Protein AF-A0A7W7T9L6-F1 (afdb_monomer_lite)

pLDDT: mean 84.45, std 19.27, range [38.84, 98.31]

Structure (mmCIF, N/CA/C/O backbone):
data_AF-A0A7W7T9L6-F1
#
_entry.id   AF-A0A7W7T9L6-F1
#
loop_
_atom_site.group_PDB
_atom_site.id
_atom_site.type_symbol
_atom_site.label_atom_id
_atom_site.label_alt_id
_atom_site.label_comp_id
_atom_site.label_asym_id
_atom_site.label_entity_id
_atom_site.label_seq_id
_atom_site.pdbx_PDB_ins_code
_atom_site.Cartn_x
_atom_site.Cartn_y
_atom_site.Cartn_z
_atom_site.occupancy
_atom_site.B_iso_or_equiv
_atom_site.auth_seq_id
_atom_site.auth_comp_id
_atom_site.auth_asym_id
_atom_site.auth_atom_id
_atom_site.pdbx_PDB_model_num
ATOM 1 N N . MET A 1 1 ? 6.408 -16.561 -0.754 1.00 90.56 1 MET A N 1
ATOM 2 C CA . MET A 1 1 ? 6.201 -15.962 -2.087 1.00 90.56 1 MET A CA 1
ATOM 3 C C . MET A 1 1 ? 7.524 -16.028 -2.829 1.00 90.56 1 MET A C 1
ATOM 5 O O . MET A 1 1 ? 8.529 -15.799 -2.170 1.00 90.56 1 MET A O 1
ATOM 9 N N . SER A 1 2 ? 7.561 -16.431 -4.105 1.00 91.00 2 SER A N 1
ATOM 10 C CA . SER A 1 2 ? 8.822 -16.786 -4.795 1.00 91.00 2 SER A CA 1
ATOM 11 C C . SER A 1 2 ? 9.144 -15.962 -6.043 1.00 91.00 2 SER A C 1
ATOM 13 O O . SER A 1 2 ? 10.239 -16.097 -6.579 1.00 91.00 2 SER A O 1
ATOM 15 N N . SER A 1 3 ? 8.218 -15.132 -6.524 1.00 96.38 3 SER A N 1
ATOM 16 C CA . SER A 1 3 ? 8.411 -14.318 -7.726 1.00 96.38 3 SER A CA 1
ATOM 17 C C . SER A 1 3 ? 7.558 -13.051 -7.708 1.00 96.38 3 SER A C 1
ATOM 19 O O . SER A 1 3 ? 6.558 -12.977 -6.989 1.00 96.38 3 SER A O 1
ATOM 21 N N . SER A 1 4 ? 7.904 -12.092 -8.569 1.00 96.25 4 SER A N 1
ATOM 22 C CA . SER A 1 4 ? 7.122 -10.876 -8.823 1.00 96.25 4 SER A CA 1
ATOM 23 C C . SER A 1 4 ? 5.676 -11.200 -9.215 1.00 96.25 4 SER A C 1
ATOM 25 O O . SER A 1 4 ? 4.739 -10.612 -8.683 1.00 96.25 4 SER A O 1
ATOM 27 N N . ASN A 1 5 ? 5.460 -12.215 -10.059 1.00 96.88 5 ASN A N 1
ATOM 28 C CA . ASN A 1 5 ? 4.113 -12.652 -10.441 1.00 96.88 5 ASN A CA 1
ATOM 29 C C . ASN A 1 5 ? 3.312 -13.221 -9.262 1.00 96.88 5 ASN A C 1
ATOM 31 O O . ASN A 1 5 ? 2.106 -12.978 -9.177 1.00 96.88 5 ASN A O 1
ATOM 35 N N . ASP A 1 6 ? 3.963 -13.947 -8.348 1.00 97.69 6 ASP A N 1
ATOM 36 C CA . ASP A 1 6 ? 3.308 -14.428 -7.127 1.00 97.69 6 ASP A CA 1
ATOM 37 C C . ASP A 1 6 ? 2.903 -13.252 -6.232 1.00 97.69 6 ASP A C 1
ATOM 39 O O . ASP A 1 6 ? 1.817 -13.273 -5.663 1.00 97.69 6 ASP A O 1
ATOM 43 N N . ALA A 1 7 ? 3.739 -12.210 -6.153 1.00 98.00 7 ALA A N 1
ATOM 44 C CA . ALA A 1 7 ? 3.453 -10.992 -5.395 1.00 98.00 7 ALA A CA 1
ATOM 45 C C . ALA A 1 7 ? 2.267 -10.210 -5.952 1.00 98.00 7 ALA A C 1
ATOM 47 O O . ALA A 1 7 ? 1.344 -9.876 -5.208 1.00 98.00 7 ALA A O 1
ATOM 48 N N . LEU A 1 8 ? 2.224 -10.000 -7.267 1.00 97.38 8 LEU A N 1
ATOM 49 C CA . LEU A 1 8 ? 1.083 -9.346 -7.907 1.00 97.38 8 LEU A CA 1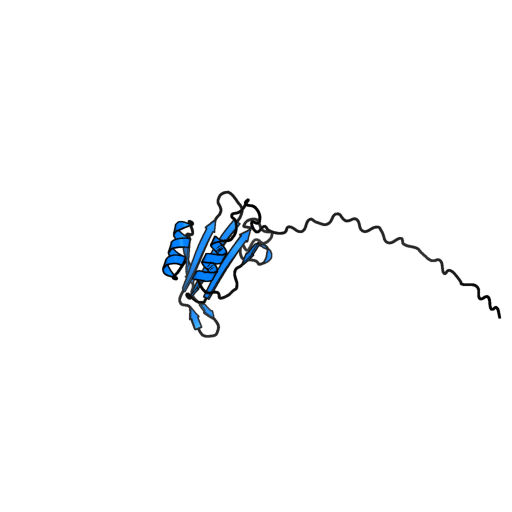
ATOM 50 C C . LEU A 1 8 ? -0.204 -10.166 -7.749 1.00 97.38 8 LEU A C 1
ATOM 52 O O . LEU A 1 8 ? -1.270 -9.608 -7.487 1.00 97.38 8 LEU A O 1
ATOM 56 N N . ARG A 1 9 ? -0.115 -11.499 -7.858 1.00 97.69 9 ARG A N 1
ATOM 57 C CA . ARG A 1 9 ? -1.260 -12.381 -7.610 1.00 97.69 9 ARG A CA 1
ATOM 58 C C . ARG A 1 9 ? -1.724 -12.297 -6.158 1.00 97.69 9 ARG A C 1
ATOM 60 O O . ARG A 1 9 ? -2.918 -12.152 -5.930 1.00 97.69 9 ARG A O 1
ATOM 67 N N . ALA A 1 10 ? -0.801 -12.314 -5.200 1.00 98.31 10 ALA A N 1
ATOM 68 C CA . ALA A 1 10 ? -1.128 -12.209 -3.785 1.00 98.31 10 ALA A CA 1
ATOM 69 C C . ALA A 1 10 ? -1.855 -10.896 -3.460 1.00 98.31 10 ALA A C 1
ATOM 71 O O . ALA A 1 10 ? -2.816 -10.919 -2.695 1.00 98.31 10 ALA A O 1
ATOM 72 N N . LEU A 1 11 ? -1.461 -9.773 -4.072 1.00 98.25 11 LEU A N 1
ATOM 73 C CA . LEU A 1 11 ? -2.190 -8.507 -3.945 1.00 98.25 11 LEU A CA 1
ATOM 74 C C . LEU A 1 11 ? -3.637 -8.638 -4.447 1.00 98.25 11 LEU A C 1
ATOM 76 O O . LEU A 1 11 ? -4.570 -8.288 -3.723 1.00 98.25 11 LEU A O 1
ATOM 80 N N . ASN A 1 12 ? -3.844 -9.201 -5.639 1.00 97.25 12 ASN A N 1
ATOM 81 C CA . ASN A 1 12 ? -5.190 -9.406 -6.187 1.00 97.25 12 ASN A CA 1
ATOM 82 C C . ASN A 1 12 ? -6.041 -10.330 -5.300 1.00 97.25 12 ASN A C 1
ATOM 84 O O . ASN A 1 12 ? -7.189 -10.008 -4.996 1.00 97.25 12 ASN A O 1
ATOM 88 N N . ASP A 1 13 ? -5.464 -11.436 -4.823 1.00 98.00 13 ASP A N 1
ATOM 89 C CA . ASP A 1 13 ? -6.139 -12.401 -3.946 1.00 98.00 13 ASP A CA 1
ATOM 90 C C . ASP A 1 13 ? -6.525 -11.780 -2.590 1.00 98.00 13 ASP A C 1
ATOM 92 O O . ASP A 1 13 ? -7.500 -12.193 -1.962 1.00 98.00 13 ASP A O 1
ATOM 96 N N . HIS A 1 14 ? -5.800 -10.745 -2.151 1.00 97.25 14 HIS A N 1
ATOM 97 C CA . HIS A 1 14 ? -6.106 -9.969 -0.946 1.00 97.25 14 HIS A CA 1
ATOM 98 C C . HIS A 1 14 ? -7.006 -8.753 -1.214 1.00 97.25 14 HIS A C 1
ATOM 100 O O . HIS A 1 14 ? -7.209 -7.934 -0.316 1.00 97.25 14 HIS A O 1
ATOM 106 N N . GLY A 1 15 ? -7.579 -8.641 -2.414 1.00 97.19 15 GLY A N 1
ATOM 107 C CA . GLY A 1 15 ? -8.557 -7.612 -2.759 1.00 97.19 15 GLY A CA 1
ATOM 108 C C . GLY A 1 15 ? -7.954 -6.243 -3.063 1.00 97.19 15 GLY A C 1
ATOM 109 O O . GLY A 1 15 ? -8.669 -5.242 -2.997 1.00 97.19 15 GLY A O 1
ATOM 110 N N . PHE A 1 16 ? -6.659 -6.172 -3.380 1.00 98.25 16 PHE A N 1
ATOM 111 C CA . PHE A 1 16 ? -6.089 -4.952 -3.936 1.00 98.25 16 PHE A CA 1
ATOM 112 C C . PHE A 1 16 ? -6.589 -4.747 -5.364 1.00 98.25 16 PHE A C 1
ATOM 114 O O . PHE A 1 16 ? -6.681 -5.679 -6.160 1.00 98.25 16 PHE A O 1
ATOM 121 N N . GLN A 1 17 ? -6.867 -3.494 -5.694 1.00 97.44 17 GLN A N 1
ATOM 122 C CA . GLN A 1 17 ? -7.099 -3.040 -7.059 1.00 97.44 17 GLN A CA 1
ATOM 123 C C . GLN A 1 17 ? -5.935 -2.154 -7.475 1.00 97.44 17 GLN A C 1
ATOM 125 O O . GLN A 1 17 ? -5.367 -1.475 -6.625 1.00 97.44 17 GLN A O 1
ATOM 130 N N . TYR A 1 18 ? -5.585 -2.125 -8.759 1.00 96.12 18 TYR A N 1
ATOM 131 C CA . TYR A 1 18 ? -4.516 -1.254 -9.236 1.00 96.12 18 TYR A CA 1
ATOM 132 C C . TYR A 1 18 ? -5.015 -0.189 -10.201 1.00 96.12 18 TYR A C 1
ATOM 134 O O . TYR A 1 18 ? -5.970 -0.385 -10.953 1.00 96.12 18 TYR A O 1
ATOM 142 N N . VAL A 1 19 ? -4.304 0.932 -10.202 1.00 94.94 19 VAL A N 1
ATOM 143 C CA . VAL A 1 19 ? -4.398 1.966 -11.230 1.00 94.94 19 VAL A CA 1
ATOM 144 C C . VAL A 1 19 ? -3.022 2.204 -11.838 1.00 94.94 19 VAL A C 1
ATOM 146 O O . VAL A 1 19 ? -1.995 2.036 -11.176 1.00 94.94 19 VAL A O 1
ATOM 149 N N . ILE A 1 20 ? -3.006 2.592 -13.110 1.00 95.56 20 ILE A N 1
ATOM 150 C CA . ILE A 1 20 ? -1.786 3.019 -13.793 1.00 95.56 20 ILE A CA 1
ATOM 151 C C . ILE A 1 20 ? -1.600 4.507 -13.501 1.00 95.56 20 ILE A C 1
ATOM 153 O O . ILE A 1 20 ? -2.451 5.327 -13.847 1.00 95.56 20 ILE A O 1
ATOM 157 N N . GLY A 1 21 ? -0.501 4.841 -12.835 1.00 90.12 21 GLY A N 1
ATOM 158 C CA . GLY A 1 21 ? -0.078 6.209 -12.574 1.00 90.12 21 GLY A CA 1
ATOM 159 C C . GLY A 1 21 ? 0.847 6.741 -13.673 1.00 90.12 21 GLY A C 1
ATOM 160 O O . GLY A 1 21 ? 1.464 5.953 -14.399 1.00 90.12 21 GLY A O 1
ATOM 161 N N . PRO A 1 22 ? 0.981 8.074 -13.789 1.00 90.12 22 PRO A N 1
ATOM 162 C CA . PRO A 1 22 ? 1.896 8.681 -14.745 1.00 90.12 22 PRO A CA 1
ATOM 163 C C . PRO A 1 22 ? 3.346 8.270 -14.466 1.00 90.12 22 PRO A C 1
ATOM 165 O O . PRO A 1 22 ? 3.741 8.028 -13.321 1.00 90.12 22 PRO A O 1
ATOM 168 N N . GLY A 1 23 ? 4.131 8.203 -15.537 1.00 89.44 23 GLY A N 1
ATOM 169 C CA . GLY A 1 23 ? 5.577 8.076 -15.464 1.00 89.44 23 GLY A CA 1
ATOM 170 C C . GLY A 1 23 ? 6.262 9.350 -14.972 1.00 89.44 23 GLY A C 1
ATOM 171 O O . GLY A 1 23 ? 5.670 10.431 -14.959 1.00 89.44 23 GLY A O 1
ATOM 172 N N . TYR A 1 24 ? 7.522 9.223 -14.571 1.00 89.69 24 TYR A N 1
ATOM 173 C CA . TYR A 1 24 ? 8.379 10.346 -14.198 1.00 89.69 24 TYR A CA 1
ATOM 174 C C . TYR A 1 24 ? 9.856 9.968 -14.320 1.00 89.69 24 TYR A C 1
ATOM 176 O O . TYR A 1 24 ? 10.215 8.797 -14.427 1.00 89.69 24 TYR A O 1
ATOM 184 N N . THR A 1 25 ? 10.728 10.972 -14.283 1.00 91.19 25 THR A N 1
ATOM 185 C CA . THR A 1 25 ? 12.176 10.760 -14.269 1.00 91.19 25 THR A CA 1
ATOM 186 C C . THR A 1 25 ? 12.693 10.822 -12.839 1.00 91.19 25 THR A C 1
ATOM 188 O O . THR A 1 25 ? 12.472 11.809 -12.140 1.00 91.19 25 THR A O 1
ATOM 191 N N . SER A 1 26 ? 13.422 9.791 -12.419 1.00 83.25 26 SER A N 1
ATOM 192 C CA . SER A 1 26 ? 14.098 9.731 -11.121 1.00 83.25 26 SER A CA 1
ATOM 193 C C . SER A 1 26 ? 15.570 9.426 -11.336 1.00 83.25 26 SER A C 1
ATOM 195 O O . SER A 1 26 ? 15.901 8.461 -12.019 1.00 83.25 26 SER A O 1
ATOM 197 N N . ASN A 1 27 ? 16.469 10.250 -10.794 1.00 85.50 27 ASN A N 1
ATOM 198 C CA . ASN A 1 27 ? 17.923 10.065 -10.923 1.00 85.50 27 ASN A CA 1
ATOM 199 C C . ASN A 1 27 ? 18.399 9.834 -12.376 1.00 85.50 27 ASN A C 1
ATOM 201 O O . ASN A 1 27 ? 19.292 9.031 -12.629 1.00 85.50 27 ASN A O 1
ATOM 205 N N . GLY A 1 28 ? 17.776 10.511 -13.347 1.00 87.94 28 GLY A N 1
ATOM 206 C CA . GLY A 1 28 ? 18.093 10.365 -14.774 1.00 87.94 28 GLY A CA 1
ATOM 207 C C . GLY A 1 28 ? 17.546 9.096 -15.444 1.00 87.94 28 GLY A C 1
ATOM 208 O O . GLY A 1 28 ? 17.733 8.934 -16.646 1.00 87.94 28 GLY A O 1
ATOM 209 N N . LYS A 1 29 ? 16.846 8.223 -14.709 1.00 86.88 29 LYS A N 1
ATOM 210 C CA . LYS A 1 29 ? 16.124 7.062 -15.244 1.00 86.88 29 LYS A CA 1
ATOM 211 C C . LYS A 1 29 ? 14.672 7.442 -15.516 1.00 86.88 29 LYS A C 1
ATOM 213 O O . LYS A 1 29 ? 13.981 7.943 -14.629 1.00 86.88 29 LYS A O 1
ATOM 218 N N . GLU A 1 30 ? 14.215 7.193 -16.736 1.00 91.69 30 GLU A N 1
ATOM 219 C CA . GLU A 1 30 ? 12.811 7.347 -17.110 1.00 91.69 30 GLU A CA 1
ATOM 220 C C . GLU A 1 30 ? 12.005 6.137 -16.621 1.00 91.69 30 GLU A C 1
ATOM 222 O O . GLU A 1 30 ? 12.345 4.987 -16.907 1.00 91.69 30 GLU A O 1
ATOM 227 N N . ILE A 1 31 ? 10.940 6.405 -15.869 1.00 90.31 31 ILE A N 1
ATOM 228 C CA . ILE A 1 31 ? 9.938 5.423 -15.466 1.00 90.31 31 ILE A CA 1
ATOM 229 C C . ILE A 1 31 ? 8.692 5.740 -16.296 1.00 90.31 31 ILE A C 1
ATOM 231 O O . ILE A 1 31 ? 8.082 6.781 -16.061 1.00 90.31 31 ILE A O 1
ATOM 235 N N . PRO A 1 32 ? 8.305 4.905 -17.276 1.00 89.94 32 PRO A N 1
ATOM 236 C CA . PRO A 1 32 ? 7.255 5.257 -18.237 1.00 89.94 32 PRO A CA 1
ATOM 237 C C . PRO A 1 32 ? 5.857 5.301 -17.607 1.00 89.94 32 PRO A C 1
ATOM 239 O O . PRO A 1 32 ? 5.002 6.080 -18.024 1.00 89.94 32 PRO A O 1
ATOM 242 N N . PHE A 1 33 ? 5.625 4.473 -16.591 1.00 93.56 33 PHE A N 1
ATOM 243 C CA . PHE A 1 33 ? 4.408 4.444 -15.790 1.00 93.56 33 PHE A CA 1
ATOM 244 C C . PHE A 1 33 ? 4.707 3.811 -14.435 1.00 93.56 33 PHE A C 1
ATOM 246 O O . PHE A 1 33 ? 5.718 3.130 -14.263 1.00 93.56 33 PHE A O 1
ATOM 253 N N . THR A 1 34 ? 3.801 4.000 -13.484 1.00 95.00 34 THR A N 1
ATOM 254 C CA . THR A 1 34 ? 3.837 3.282 -12.207 1.00 95.00 34 THR A CA 1
ATOM 255 C C . THR A 1 34 ? 2.537 2.533 -11.987 1.00 95.00 34 THR A C 1
ATOM 257 O O . THR A 1 34 ? 1.507 2.882 -12.564 1.00 95.00 34 THR A O 1
ATOM 260 N N . LEU A 1 35 ? 2.574 1.493 -11.162 1.00 96.25 35 LEU A N 1
ATOM 261 C CA . LEU A 1 35 ? 1.368 0.818 -10.696 1.00 96.25 35 LEU A CA 1
ATOM 262 C C . LEU A 1 35 ? 1.134 1.198 -9.239 1.00 96.25 35 LEU A C 1
ATOM 264 O O . LEU A 1 35 ? 2.047 1.125 -8.417 1.00 96.25 35 LEU A O 1
ATOM 268 N N . LEU A 1 36 ? -0.090 1.603 -8.920 1.00 96.25 36 LEU A N 1
ATOM 269 C CA . LEU A 1 36 ? -0.511 1.846 -7.547 1.00 96.25 36 LEU A CA 1
ATOM 270 C C . LEU A 1 36 ? -1.595 0.837 -7.189 1.00 96.25 36 LEU A C 1
ATOM 272 O O . LEU A 1 36 ? -2.723 0.959 -7.663 1.00 96.25 36 LEU A O 1
ATOM 276 N N . TYR A 1 37 ? -1.243 -0.153 -6.372 1.00 98.06 37 TYR A N 1
ATOM 277 C CA . TYR A 1 37 ? -2.193 -1.093 -5.785 1.00 98.06 37 TYR A CA 1
ATOM 278 C C . TYR A 1 37 ? -2.776 -0.485 -4.516 1.00 98.06 37 TYR A C 1
ATOM 280 O O . TYR A 1 37 ? -2.038 0.056 -3.696 1.00 98.06 37 TYR A O 1
ATOM 288 N 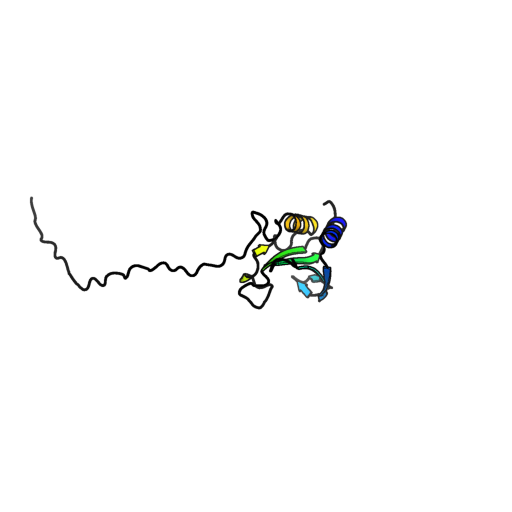N . VAL A 1 38 ? -4.090 -0.583 -4.349 1.00 97.44 38 VAL A N 1
ATOM 289 C CA . VAL A 1 38 ? -4.843 0.029 -3.257 1.00 97.44 38 VAL A CA 1
ATOM 290 C C . VAL A 1 38 ? -5.856 -0.968 -2.713 1.00 97.44 38 VAL A C 1
ATOM 292 O O . VAL A 1 38 ? -6.575 -1.614 -3.476 1.00 97.44 38 VAL A O 1
ATOM 295 N N . ARG A 1 39 ? -5.959 -1.045 -1.389 1.00 97.69 39 ARG A N 1
ATOM 296 C CA . ARG A 1 39 ? -7.020 -1.763 -0.686 1.00 97.69 39 ARG A CA 1
ATOM 297 C C . ARG A 1 39 ? -7.554 -0.904 0.451 1.00 97.69 39 ARG A C 1
ATOM 299 O O . ARG A 1 39 ? -6.834 -0.604 1.398 1.00 97.69 39 ARG A O 1
ATOM 306 N N . ALA A 1 40 ? -8.834 -0.555 0.387 1.00 96.25 40 ALA A N 1
ATOM 307 C CA . ALA A 1 40 ? -9.536 0.046 1.515 1.00 96.25 40 ALA A CA 1
ATOM 308 C C . ALA A 1 40 ? -10.066 -1.048 2.453 1.00 96.25 40 ALA A C 1
ATOM 310 O O . ALA A 1 40 ? -10.665 -2.031 2.008 1.00 96.25 40 ALA A O 1
ATOM 311 N N . TRP A 1 41 ? -9.880 -0.868 3.757 1.00 95.38 41 TRP A N 1
ATOM 312 C CA . TRP A 1 41 ? -10.455 -1.745 4.771 1.00 95.38 41 TRP A CA 1
ATOM 313 C C . TRP A 1 41 ? -11.887 -1.292 5.069 1.00 95.38 41 TRP A C 1
ATOM 315 O O . TRP A 1 41 ? -12.083 -0.435 5.904 1.00 95.38 41 TRP A O 1
ATOM 325 N N . GLY A 1 42 ? -12.912 -1.822 4.396 1.00 89.88 42 GLY A N 1
ATOM 326 C CA . GLY A 1 42 ? -14.285 -1.278 4.486 1.00 89.88 42 GLY A CA 1
ATOM 327 C C . GLY A 1 42 ? -14.866 -1.079 5.902 1.00 89.88 42 GLY A C 1
ATOM 328 O O . GLY A 1 42 ? -15.728 -0.226 6.091 1.00 89.88 42 GLY A O 1
ATOM 329 N N . GLU A 1 43 ? -14.379 -1.823 6.896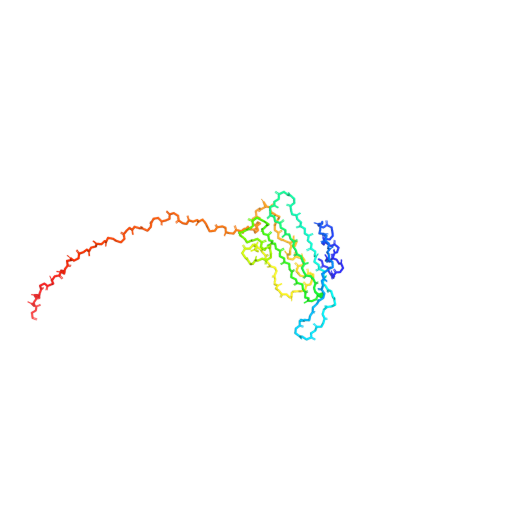 1.00 89.94 43 GLU A N 1
ATOM 330 C CA . GLU A 1 43 ? -14.816 -1.754 8.299 1.00 89.94 43 GLU A CA 1
ATOM 331 C C . GLU A 1 43 ? -13.914 -0.877 9.192 1.00 89.94 43 GLU A C 1
ATOM 333 O O . GLU A 1 43 ? -14.226 -0.658 10.361 1.00 89.94 43 GLU A O 1
ATOM 338 N N . ALA A 1 44 ? -12.794 -0.365 8.669 1.00 92.88 44 ALA A N 1
ATOM 339 C CA . ALA A 1 44 ? -11.812 0.404 9.426 1.00 92.88 44 ALA A CA 1
ATOM 340 C C . ALA A 1 44 ? -11.227 1.563 8.595 1.00 92.88 44 ALA A C 1
ATOM 342 O O . ALA A 1 44 ? -11.050 1.441 7.390 1.00 92.88 44 ALA A O 1
ATOM 343 N N . PRO A 1 45 ? -10.859 2.703 9.199 1.00 94.56 45 PRO A N 1
ATOM 344 C CA . PRO A 1 45 ? -10.395 3.872 8.453 1.00 94.56 45 PRO A CA 1
ATOM 345 C C . PRO A 1 45 ? -8.924 3.732 8.024 1.00 94.56 45 PRO A C 1
ATOM 347 O O . PRO A 1 45 ? -8.091 4.576 8.347 1.00 94.56 45 PRO A O 1
ATOM 350 N N . PHE A 1 46 ? -8.583 2.649 7.326 1.00 96.69 46 PHE A N 1
ATOM 351 C CA . PHE A 1 46 ? -7.238 2.371 6.839 1.00 96.69 46 PHE A CA 1
ATOM 352 C C . PHE A 1 46 ? -7.244 2.000 5.362 1.00 96.69 46 PHE A C 1
ATOM 354 O O . PHE A 1 46 ? -8.165 1.354 4.855 1.00 96.69 46 PHE A O 1
ATOM 361 N N . ILE A 1 47 ? -6.169 2.386 4.685 1.00 96.94 47 ILE A N 1
ATOM 362 C CA . ILE A 1 47 ? -5.913 2.046 3.290 1.00 96.94 47 ILE A CA 1
ATOM 363 C C . ILE A 1 47 ? -4.508 1.457 3.208 1.00 96.94 47 ILE A C 1
ATOM 365 O O . ILE A 1 47 ? -3.550 2.073 3.678 1.00 96.94 47 ILE A O 1
ATOM 369 N N . ASP A 1 48 ? -4.404 0.280 2.599 1.00 97.88 48 ASP A N 1
ATOM 370 C CA . ASP A 1 48 ? -3.130 -0.332 2.238 1.00 97.88 48 ASP A CA 1
ATOM 371 C C . ASP A 1 48 ? -2.789 -0.004 0.792 1.00 97.88 48 ASP A C 1
ATOM 373 O O . ASP A 1 48 ? -3.659 0.009 -0.084 1.00 97.88 48 ASP A O 1
ATOM 377 N N . LEU A 1 49 ? -1.514 0.277 0.553 1.00 97.00 49 LEU A N 1
ATOM 378 C CA . LEU A 1 49 ? -1.005 0.784 -0.710 1.00 97.00 49 LEU A CA 1
ATOM 379 C C . LEU A 1 49 ? 0.293 0.067 -1.067 1.00 97.00 49 LEU A C 1
ATOM 381 O O . LEU A 1 49 ? 1.134 -0.125 -0.194 1.00 97.00 49 LEU A O 1
ATOM 385 N N . VAL A 1 50 ? 0.490 -0.242 -2.347 1.00 97.75 50 VAL A N 1
ATOM 386 C CA . VAL A 1 50 ? 1.806 -0.579 -2.908 1.00 97.75 50 VAL A CA 1
ATOM 387 C C . VAL A 1 50 ? 2.040 0.295 -4.127 1.00 97.75 50 VAL A C 1
ATOM 389 O O . VAL A 1 50 ? 1.311 0.202 -5.115 1.00 97.75 50 VAL A O 1
ATOM 392 N N . HIS A 1 51 ? 3.058 1.148 -4.061 1.00 95.44 51 HIS A N 1
ATOM 393 C CA . HIS A 1 51 ? 3.536 1.914 -5.205 1.00 95.44 51 HIS A CA 1
ATOM 394 C C . HIS A 1 51 ? 4.703 1.169 -5.843 1.00 95.44 51 HIS A C 1
ATOM 396 O O . HIS A 1 51 ? 5.760 1.034 -5.233 1.00 95.44 51 HIS A O 1
ATOM 402 N N . LEU A 1 52 ? 4.486 0.675 -7.059 1.00 95.50 52 LEU A N 1
ATOM 403 C CA . LEU A 1 52 ? 5.429 -0.122 -7.829 1.00 95.50 52 LEU A CA 1
ATOM 404 C C . LEU A 1 52 ? 5.951 0.693 -9.017 1.00 95.50 52 LEU A C 1
ATOM 406 O O . LEU A 1 52 ? 5.180 1.100 -9.893 1.00 95.50 52 LEU A O 1
ATOM 410 N N . ARG A 1 53 ? 7.264 0.920 -9.037 1.00 93.50 53 ARG A N 1
ATOM 411 C CA . ARG A 1 53 ? 7.975 1.677 -10.080 1.00 93.50 53 ARG A CA 1
ATOM 412 C C . ARG A 1 53 ? 8.842 0.761 -10.941 1.00 93.50 53 ARG A C 1
ATOM 414 O O . ARG A 1 53 ? 8.935 0.963 -12.148 1.00 93.50 53 ARG A O 1
ATOM 421 N N . ALA A 1 54 ? 9.419 -0.263 -10.322 1.00 92.44 54 ALA A N 1
ATOM 422 C CA . ALA A 1 54 ? 10.087 -1.402 -10.944 1.00 92.44 54 ALA A CA 1
ATOM 423 C C . ALA A 1 54 ? 10.085 -2.582 -9.957 1.00 92.44 54 ALA A C 1
ATOM 425 O O . ALA A 1 54 ? 9.787 -2.387 -8.783 1.00 92.44 54 ALA A O 1
ATOM 426 N N . GLU A 1 55 ? 10.410 -3.800 -10.399 1.00 93.94 55 GLU A N 1
ATOM 427 C CA . GLU A 1 55 ? 10.433 -4.968 -9.496 1.00 93.94 55 GLU A CA 1
ATOM 428 C C . GLU A 1 55 ? 11.388 -4.785 -8.303 1.00 93.94 55 GLU A C 1
ATOM 430 O O . GLU A 1 55 ? 11.096 -5.270 -7.217 1.00 93.94 55 GLU A O 1
ATOM 435 N N . ASP A 1 56 ? 12.470 -4.027 -8.486 1.00 93.56 56 ASP A N 1
ATOM 436 C CA . ASP A 1 56 ? 13.463 -3.657 -7.473 1.00 93.56 56 ASP A CA 1
ATOM 437 C C . ASP A 1 56 ? 13.223 -2.267 -6.848 1.00 93.56 56 ASP A C 1
ATOM 439 O O . ASP A 1 56 ? 14.076 -1.749 -6.130 1.00 93.56 56 ASP A O 1
ATOM 443 N N . ASP A 1 57 ? 12.082 -1.640 -7.143 1.00 93.50 57 ASP A N 1
ATOM 444 C CA . ASP A 1 57 ? 11.711 -0.319 -6.642 1.00 93.50 57 ASP A CA 1
ATOM 445 C C . ASP A 1 57 ? 10.207 -0.260 -6.333 1.00 93.50 57 ASP A C 1
ATOM 447 O O . ASP A 1 57 ? 9.379 0.220 -7.122 1.00 93.50 57 ASP A O 1
ATOM 451 N N . ALA A 1 58 ? 9.863 -0.762 -5.149 1.00 95.69 58 ALA A N 1
ATOM 452 C CA . ALA A 1 58 ? 8.522 -0.746 -4.591 1.00 95.69 58 ALA A CA 1
ATOM 453 C C . ALA A 1 58 ? 8.501 -0.167 -3.168 1.00 95.69 58 ALA A C 1
ATOM 455 O O . ALA A 1 58 ? 9.467 -0.264 -2.412 1.00 95.69 58 ALA A O 1
ATOM 456 N N . THR A 1 59 ? 7.370 0.436 -2.797 1.00 96.56 59 THR A N 1
ATOM 457 C CA . THR A 1 59 ? 7.106 0.897 -1.425 1.00 96.56 59 THR A CA 1
ATOM 458 C C . THR A 1 59 ? 5.675 0.548 -1.049 1.00 96.56 59 THR A C 1
ATOM 460 O O . THR A 1 59 ? 4.748 0.865 -1.797 1.00 96.56 59 THR A O 1
ATOM 463 N N . ALA A 1 60 ? 5.486 -0.078 0.110 1.00 98.00 60 ALA A N 1
ATOM 464 C CA . ALA A 1 60 ? 4.178 -0.354 0.680 1.00 98.00 60 ALA A CA 1
ATOM 465 C C . ALA A 1 60 ? 3.902 0.540 1.885 1.00 98.00 60 ALA A C 1
ATOM 467 O O . ALA A 1 60 ? 4.792 0.804 2.691 1.00 98.00 60 ALA A O 1
ATOM 468 N N . LEU A 1 61 ? 2.654 0.973 2.026 1.00 97.31 61 LEU A N 1
ATOM 469 C CA . LEU A 1 61 ? 2.202 1.821 3.123 1.00 97.31 61 LEU A CA 1
ATOM 470 C C . LEU A 1 61 ? 0.876 1.307 3.677 1.00 97.31 61 LEU A C 1
ATOM 472 O O . LEU A 1 61 ? 0.030 0.828 2.923 1.00 97.31 61 LEU A O 1
ATOM 476 N N . ARG A 1 62 ? 0.665 1.524 4.977 1.00 97.81 62 ARG A N 1
ATOM 477 C CA . ARG A 1 62 ? -0.673 1.624 5.564 1.00 97.81 62 ARG A CA 1
ATOM 478 C C . ARG A 1 62 ? -0.895 3.051 6.030 1.00 97.81 62 ARG A C 1
ATOM 480 O O . ARG A 1 62 ? -0.107 3.583 6.819 1.00 97.81 62 ARG A O 1
ATOM 487 N N . VAL A 1 63 ? -1.989 3.652 5.576 1.00 96.69 63 VAL A N 1
ATOM 488 C CA . VAL A 1 63 ? -2.391 5.011 5.957 1.00 96.69 63 VAL A CA 1
ATOM 489 C C . VAL A 1 63 ? -3.720 4.999 6.697 1.00 96.69 63 VAL A C 1
ATOM 491 O O . VAL A 1 63 ? -4.611 4.217 6.367 1.00 96.69 63 VAL A O 1
ATOM 494 N N . ALA A 1 64 ? -3.859 5.873 7.690 1.00 95.88 64 ALA A N 1
ATOM 495 C CA . ALA A 1 64 ? -5.127 6.163 8.342 1.00 95.88 64 ALA A CA 1
ATOM 496 C C . ALA A 1 64 ? -5.913 7.176 7.493 1.00 95.88 64 ALA A C 1
ATOM 498 O O . ALA A 1 64 ? -5.501 8.327 7.341 1.00 95.88 64 ALA A O 1
ATOM 499 N N . SER A 1 65 ? -7.056 6.768 6.941 1.00 93.06 65 SER A N 1
ATOM 500 C CA . SER A 1 65 ? -7.883 7.615 6.067 1.00 93.06 65 SER A CA 1
ATOM 501 C C . SER A 1 65 ? -8.618 8.729 6.814 1.00 93.06 65 SER A C 1
ATOM 503 O O . SER A 1 65 ? -9.122 9.661 6.197 1.00 93.06 65 SER A O 1
ATOM 505 N N . ASN A 1 66 ? -8.694 8.626 8.139 1.00 92.38 66 ASN A N 1
ATOM 506 C CA . ASN A 1 66 ? -9.225 9.637 9.049 1.00 92.38 66 ASN A CA 1
ATOM 507 C C . ASN A 1 66 ? -8.110 10.398 9.790 1.00 92.38 66 ASN A C 1
ATOM 509 O O . ASN A 1 66 ? -8.361 10.972 10.851 1.00 92.38 66 ASN A O 1
ATOM 513 N N . GLY A 1 67 ? -6.879 10.344 9.276 1.00 89.06 67 GLY A N 1
ATOM 514 C CA . GLY A 1 67 ? -5.744 11.041 9.859 1.00 89.06 67 GLY A CA 1
ATOM 515 C C . GLY A 1 67 ? -5.900 12.571 9.831 1.00 89.06 67 GLY A C 1
ATOM 516 O O . GLY A 1 67 ? -6.789 13.112 9.169 1.00 89.06 67 GLY A O 1
ATOM 517 N N . PRO A 1 68 ? -5.045 13.295 10.572 1.00 89.88 68 PRO A N 1
ATOM 518 C CA . PRO A 1 68 ? -5.172 14.740 10.763 1.00 89.88 68 PRO A CA 1
ATOM 519 C C . PRO A 1 68 ? -4.910 15.557 9.491 1.00 89.88 68 PRO A C 1
ATOM 521 O O . PRO A 1 68 ? -5.263 16.737 9.443 1.00 89.88 68 PRO A O 1
ATOM 524 N N . ASN A 1 69 ? -4.272 14.969 8.476 1.00 91.19 69 ASN A N 1
ATOM 525 C CA . ASN A 1 69 ? -3.904 15.670 7.256 1.00 91.19 69 ASN A CA 1
ATOM 526 C C . ASN A 1 69 ? -4.888 15.347 6.114 1.00 91.19 69 ASN A C 1
ATOM 528 O O . ASN A 1 69 ? -5.137 14.170 5.852 1.00 91.19 69 ASN A O 1
ATOM 532 N N . PRO A 1 70 ? -5.416 16.344 5.377 1.00 88.88 70 PRO A N 1
ATOM 533 C CA . PRO A 1 70 ? -6.295 16.086 4.233 1.00 88.88 70 PRO A CA 1
ATOM 534 C C . PRO A 1 70 ? -5.591 15.365 3.072 1.00 88.88 70 PRO A C 1
ATOM 536 O O . PRO A 1 70 ? -6.252 14.727 2.255 1.00 88.88 70 PRO A O 1
ATOM 539 N N . ASN A 1 71 ? -4.259 15.443 2.978 1.00 90.88 71 ASN A N 1
ATOM 540 C CA . ASN A 1 71 ? -3.494 14.619 2.051 1.00 90.88 71 ASN A CA 1
ATOM 541 C C . ASN A 1 71 ? -3.283 13.223 2.657 1.00 90.88 71 ASN A C 1
ATOM 543 O O . ASN A 1 71 ? -2.475 13.058 3.570 1.00 90.88 71 ASN A O 1
ATOM 547 N N . LEU A 1 72 ? -3.963 12.209 2.110 1.00 87.12 72 LEU A N 1
ATOM 548 C CA . LEU A 1 72 ? -3.896 10.814 2.572 1.00 87.12 72 LEU A CA 1
ATOM 549 C C . LEU A 1 72 ? -2.469 10.254 2.673 1.00 87.12 72 LEU A C 1
ATOM 551 O O . LEU A 1 72 ? -2.205 9.442 3.553 1.00 87.12 72 LEU A O 1
ATOM 555 N N . PHE A 1 73 ? -1.552 10.707 1.816 1.00 85.50 73 PHE A N 1
ATOM 556 C CA . PHE A 1 73 ? -0.165 10.231 1.772 1.00 85.50 73 PHE A CA 1
ATOM 557 C C . PHE A 1 73 ? 0.805 11.109 2.574 1.00 85.50 73 PHE A C 1
ATOM 559 O O . PHE A 1 73 ? 2.017 10.902 2.524 1.00 85.50 73 PHE A O 1
ATOM 566 N N . ALA A 1 74 ? 0.304 12.114 3.297 1.00 91.12 74 ALA A N 1
ATOM 567 C CA . ALA A 1 74 ? 1.135 12.881 4.210 1.00 91.12 74 ALA A CA 1
ATOM 568 C C . ALA A 1 74 ? 1.689 11.973 5.311 1.00 91.12 74 ALA A C 1
ATOM 570 O O . ALA A 1 74 ? 1.000 11.081 5.807 1.00 91.12 74 ALA A O 1
ATOM 571 N N . ARG A 1 75 ? 2.925 12.250 5.739 1.00 90.38 75 ARG A N 1
ATOM 572 C CA . ARG A 1 75 ? 3.619 11.468 6.770 1.00 90.38 75 ARG A CA 1
ATOM 573 C C . ARG A 1 75 ? 2.804 11.322 8.057 1.00 90.38 75 ARG A C 1
ATOM 575 O O . ARG A 1 75 ? 2.858 10.268 8.675 1.00 90.38 75 ARG A O 1
ATOM 582 N N . ASP A 1 76 ? 2.021 12.339 8.406 1.00 91.56 76 ASP A N 1
ATOM 583 C CA . ASP A 1 76 ? 1.166 12.347 9.598 1.00 91.56 76 ASP A CA 1
ATOM 584 C C . ASP A 1 76 ? 0.043 11.299 9.558 1.00 91.56 76 ASP A C 1
ATOM 586 O O . ASP A 1 76 ? -0.482 10.934 10.605 1.00 91.56 76 ASP A O 1
ATOM 590 N N . ASN A 1 77 ? -0.320 10.806 8.371 1.00 94.06 77 ASN A N 1
ATOM 591 C CA . ASN A 1 77 ? -1.346 9.782 8.187 1.00 94.06 77 ASN A CA 1
ATOM 592 C C . ASN A 1 77 ? -0.754 8.369 8.033 1.00 94.06 77 ASN A C 1
ATOM 594 O O . ASN A 1 77 ? -1.504 7.394 8.083 1.00 94.06 77 ASN A O 1
ATOM 598 N N . ILE A 1 78 ? 0.563 8.228 7.834 1.00 95.06 78 ILE A N 1
ATOM 599 C CA . ILE A 1 78 ? 1.227 6.930 7.649 1.00 95.06 78 ILE A CA 1
ATOM 600 C C . ILE A 1 78 ? 1.392 6.255 9.012 1.00 95.06 78 ILE A C 1
ATOM 602 O O . ILE A 1 78 ? 2.086 6.766 9.888 1.00 95.06 78 ILE A O 1
ATOM 606 N N . VAL A 1 79 ? 0.789 5.079 9.179 1.00 96.00 79 VAL A N 1
ATOM 607 C CA . VAL A 1 79 ? 0.891 4.284 10.418 1.00 96.00 79 VAL A CA 1
ATOM 608 C C . VAL A 1 79 ? 1.871 3.124 10.286 1.00 96.00 79 VAL A C 1
ATOM 610 O O . VAL A 1 79 ? 2.334 2.586 11.288 1.00 96.00 79 VAL A O 1
ATOM 613 N N . TRP A 1 80 ? 2.207 2.748 9.052 1.00 96.94 80 TRP A N 1
ATOM 614 C CA . TRP A 1 80 ? 3.236 1.767 8.738 1.00 96.94 80 TRP A CA 1
ATOM 615 C C . TRP A 1 80 ? 3.779 2.003 7.325 1.00 96.94 80 TRP A C 1
ATOM 617 O O . TRP A 1 80 ? 3.035 2.408 6.431 1.00 96.94 80 TRP A O 1
ATOM 627 N N . SER A 1 81 ? 5.069 1.736 7.129 1.00 96.88 81 SER A N 1
ATOM 628 C CA . SER A 1 81 ? 5.752 1.812 5.838 1.00 96.88 81 SER A CA 1
ATOM 629 C C . SER A 1 81 ? 6.758 0.678 5.732 1.00 96.88 81 SER A C 1
ATOM 631 O O . SER A 1 81 ? 7.500 0.435 6.687 1.00 96.88 81 SER A O 1
ATOM 633 N N . SER A 1 82 ? 6.843 0.053 4.559 1.00 96.38 82 SER A N 1
ATOM 634 C CA . SER A 1 82 ? 8.010 -0.746 4.197 1.00 96.38 82 SER A CA 1
ATOM 635 C C . SER A 1 82 ? 9.240 0.153 4.060 1.00 96.38 82 SER A C 1
ATOM 637 O O . SER A 1 82 ? 9.152 1.390 4.073 1.00 96.38 82 SER A O 1
ATOM 639 N N . ARG A 1 83 ? 10.404 -0.470 3.864 1.00 89.69 83 ARG A N 1
ATOM 640 C CA . ARG A 1 83 ? 11.577 0.236 3.347 1.00 89.69 83 ARG A CA 1
ATOM 641 C C . ARG A 1 83 ? 11.241 0.875 1.993 1.00 89.69 83 ARG A C 1
ATOM 643 O O . ARG A 1 83 ? 10.528 0.275 1.191 1.00 89.69 83 ARG A O 1
ATOM 650 N N . ASP A 1 84 ? 11.751 2.083 1.768 1.00 85.81 84 ASP A N 1
ATOM 651 C CA . ASP A 1 84 ? 11.628 2.772 0.483 1.00 85.81 84 ASP A CA 1
ATOM 652 C C . ASP A 1 84 ? 12.594 2.175 -0.551 1.00 85.81 84 ASP A C 1
ATOM 654 O O . ASP A 1 84 ? 13.751 1.894 -0.216 1.00 85.81 84 ASP A O 1
ATOM 658 N N . GLY A 1 85 ? 12.113 1.975 -1.782 1.00 85.12 85 GLY A N 1
ATOM 659 C CA . GLY A 1 85 ? 12.875 1.334 -2.861 1.00 85.12 85 GLY A CA 1
ATOM 660 C C . GLY A 1 85 ? 13.243 -0.124 -2.564 1.00 85.12 85 GLY A C 1
ATOM 661 O O . GLY A 1 85 ? 14.394 -0.516 -2.743 1.00 85.12 85 GLY A O 1
ATOM 662 N N . GLY A 1 86 ? 12.300 -0.896 -2.017 1.00 91.69 86 GLY A N 1
ATOM 663 C CA . GLY A 1 86 ? 12.480 -2.321 -1.737 1.00 91.69 86 GLY A CA 1
ATOM 664 C C . GLY A 1 86 ? 12.134 -3.215 -2.929 1.00 91.69 86 GLY A C 1
ATOM 665 O O . GLY A 1 86 ? 11.458 -2.787 -3.865 1.00 91.69 86 GLY A O 1
ATOM 666 N N . ASP A 1 87 ? 12.560 -4.477 -2.857 1.00 96.56 87 ASP A N 1
ATOM 667 C CA . ASP A 1 87 ? 12.142 -5.525 -3.793 1.00 96.56 87 ASP A CA 1
ATOM 668 C C . ASP A 1 87 ? 10.641 -5.820 -3.641 1.00 96.56 87 ASP A C 1
ATOM 670 O O . ASP A 1 87 ? 10.117 -5.900 -2.527 1.00 96.56 87 ASP A O 1
ATOM 674 N N . LEU A 1 88 ? 9.935 -5.995 -4.759 1.00 97.25 88 LEU A N 1
ATOM 675 C CA . LEU A 1 88 ? 8.489 -6.210 -4.788 1.00 97.25 88 LEU A CA 1
ATOM 676 C C . LEU A 1 88 ? 8.055 -7.408 -3.931 1.00 97.25 88 LEU A C 1
ATOM 678 O O . LEU A 1 88 ? 7.032 -7.331 -3.246 1.00 97.25 88 LEU A O 1
ATOM 682 N N . VAL A 1 89 ? 8.794 -8.519 -3.963 1.00 97.94 89 VAL A N 1
ATOM 683 C CA . VAL A 1 89 ? 8.424 -9.724 -3.214 1.00 97.94 89 VAL A CA 1
ATOM 684 C C . VAL A 1 89 ? 8.575 -9.480 -1.718 1.00 97.94 89 VAL A C 1
ATOM 686 O O . VAL A 1 89 ? 7.680 -9.849 -0.954 1.00 97.94 89 VAL A O 1
ATOM 689 N N . GLU A 1 90 ? 9.663 -8.836 -1.300 1.00 97.25 90 GLU A N 1
ATOM 690 C CA . GLU A 1 90 ? 9.901 -8.453 0.097 1.00 97.25 90 GLU A CA 1
ATOM 691 C C . GLU A 1 90 ? 8.817 -7.483 0.588 1.00 97.25 90 GLU A C 1
ATOM 693 O O . GLU A 1 90 ? 8.110 -7.776 1.549 1.00 97.25 90 GLU A O 1
ATOM 698 N N . VAL A 1 91 ? 8.592 -6.391 -0.146 1.00 98.06 91 VAL A N 1
ATOM 699 C CA . VAL A 1 91 ? 7.631 -5.333 0.198 1.00 98.06 91 VAL A CA 1
ATOM 700 C C . VAL A 1 91 ? 6.204 -5.869 0.335 1.00 98.06 91 VAL A C 1
ATOM 702 O O . VAL A 1 91 ? 5.490 -5.509 1.274 1.00 98.06 91 VAL A O 1
ATOM 705 N N . VAL A 1 92 ? 5.769 -6.739 -0.581 1.00 98.31 92 VAL A N 1
ATOM 706 C CA . VAL A 1 92 ? 4.429 -7.342 -0.511 1.00 98.31 92 VAL A CA 1
ATOM 707 C C . VAL A 1 92 ? 4.352 -8.371 0.614 1.00 98.31 92 VAL A C 1
ATOM 709 O O . VAL A 1 92 ? 3.327 -8.441 1.291 1.00 98.31 92 VAL A O 1
ATOM 712 N N . THR A 1 93 ? 5.416 -9.143 0.859 1.00 97.94 93 THR A N 1
ATOM 713 C CA . THR A 1 93 ? 5.464 -10.074 2.001 1.00 97.94 93 THR A CA 1
ATOM 714 C C . THR A 1 93 ? 5.291 -9.316 3.313 1.00 97.94 93 THR A C 1
ATOM 716 O O . THR A 1 93 ? 4.445 -9.689 4.125 1.00 97.94 93 THR A O 1
ATOM 719 N N . ASP A 1 94 ? 6.036 -8.227 3.482 1.00 97.75 94 ASP A N 1
ATOM 720 C CA . ASP A 1 94 ? 5.993 -7.388 4.673 1.00 97.75 94 ASP A CA 1
ATOM 721 C C . ASP A 1 94 ? 4.611 -6.770 4.876 1.00 97.75 94 ASP A C 1
ATOM 723 O O . ASP A 1 94 ? 4.061 -6.849 5.974 1.00 97.75 94 ASP A O 1
ATOM 727 N N . LEU A 1 95 ? 4.009 -6.215 3.817 1.00 98.25 95 LEU A N 1
ATOM 728 C CA . LEU A 1 95 ?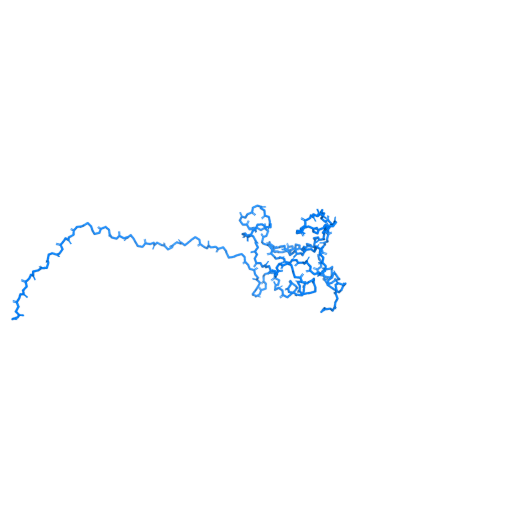 2.670 -5.630 3.885 1.00 98.25 95 LEU A CA 1
ATOM 729 C C . LEU A 1 95 ? 1.614 -6.662 4.296 1.00 98.25 95 LEU A C 1
ATOM 731 O O . LEU A 1 95 ? 0.765 -6.377 5.139 1.00 98.25 95 LEU A O 1
ATOM 735 N N . LEU A 1 96 ? 1.651 -7.860 3.708 1.00 97.88 96 LEU A N 1
ATOM 736 C CA . LEU A 1 96 ? 0.680 -8.914 4.013 1.00 97.88 96 LEU A CA 1
ATOM 737 C C . LEU A 1 96 ? 0.895 -9.537 5.400 1.00 97.88 96 LEU A C 1
ATOM 739 O O . LEU A 1 96 ? -0.032 -10.138 5.942 1.00 97.88 96 LEU A O 1
ATOM 743 N N . ALA A 1 97 ? 2.080 -9.368 5.991 1.00 97.50 97 ALA A N 1
ATOM 744 C CA . ALA A 1 97 ? 2.356 -9.737 7.374 1.00 97.50 97 ALA A CA 1
ATOM 745 C C . ALA A 1 97 ? 1.846 -8.699 8.392 1.00 97.50 97 ALA A C 1
ATOM 747 O O . ALA A 1 97 ? 1.773 -9.007 9.584 1.00 97.50 97 ALA A O 1
ATOM 748 N N . VAL A 1 98 ? 1.476 -7.486 7.958 1.00 97.00 98 VAL A N 1
ATOM 749 C CA . VAL A 1 98 ? 0.917 -6.465 8.853 1.00 97.00 98 VAL A CA 1
ATOM 750 C C . VAL A 1 98 ? -0.454 -6.929 9.370 1.00 97.00 98 VAL A C 1
ATOM 752 O O . VAL A 1 98 ? -1.365 -7.127 8.558 1.00 97.00 98 VAL A O 1
ATOM 755 N N . PRO A 1 99 ? -0.656 -7.037 10.703 1.00 97.06 99 PRO A N 1
ATOM 756 C CA . PRO A 1 99 ? -1.939 -7.447 11.274 1.00 97.06 99 PRO A CA 1
ATOM 757 C C . PRO A 1 99 ? -3.072 -6.554 10.786 1.00 97.06 99 PRO A C 1
ATOM 759 O O . PRO A 1 99 ? -2.880 -5.348 10.618 1.00 97.06 99 PRO A O 1
ATOM 762 N N . LYS A 1 100 ? -4.256 -7.113 10.546 1.00 95.94 100 LYS A N 1
ATOM 763 C CA . LYS A 1 100 ? -5.385 -6.349 9.997 1.00 95.94 100 LYS A CA 1
ATOM 764 C C . LYS A 1 100 ? -5.838 -5.279 10.991 1.00 95.94 100 LYS A C 1
ATOM 766 O O . LYS A 1 100 ? -5.690 -5.468 12.197 1.00 95.94 100 LYS A O 1
ATOM 771 N N . PRO A 1 101 ? -6.424 -4.162 10.535 1.00 95.31 101 PRO A N 1
ATOM 772 C CA . PRO A 1 101 ? -7.014 -3.192 11.448 1.00 95.31 101 PRO A CA 1
ATOM 773 C C . PRO A 1 101 ? -7.955 -3.850 12.468 1.00 95.31 101 PRO A C 1
ATOM 775 O O . PRO A 1 101 ? -8.814 -4.645 12.098 1.00 95.31 101 PRO A O 1
ATOM 778 N N . GLY A 1 102 ? -7.779 -3.520 13.749 1.00 91.44 102 GLY A N 1
ATOM 779 C CA . GLY A 1 102 ? -8.545 -4.109 14.854 1.00 91.44 102 GLY A CA 1
ATOM 780 C C . GLY A 1 102 ? -7.964 -5.405 15.432 1.00 91.44 102 GLY A C 1
ATOM 781 O O . GLY A 1 102 ? -8.377 -5.810 16.517 1.00 91.44 102 GLY A O 1
ATOM 782 N N . GLU A 1 103 ? -6.984 -6.031 14.776 1.00 94.88 103 GLU A N 1
ATOM 783 C CA . GLU A 1 103 ? -6.247 -7.163 15.344 1.00 94.88 103 GLU A CA 1
ATOM 784 C C . GLU A 1 103 ? -5.177 -6.689 16.351 1.00 94.88 103 GLU A C 1
ATOM 786 O O . GLU A 1 103 ? -4.688 -5.554 16.274 1.00 94.88 103 GLU A O 1
ATOM 791 N N . PRO A 1 104 ? -4.773 -7.544 17.310 1.00 94.44 104 PRO A N 1
ATOM 792 C CA . PRO A 1 104 ? -3.641 -7.255 18.180 1.00 94.44 104 PRO A CA 1
ATOM 793 C C . PRO A 1 104 ? -2.392 -6.869 17.382 1.00 94.44 104 PRO A C 1
ATOM 795 O O . PRO A 1 104 ? -2.059 -7.503 16.384 1.00 94.44 104 PRO A O 1
ATOM 798 N N . HIS A 1 105 ? -1.684 -5.839 17.850 1.00 92.62 105 HIS A N 1
ATOM 799 C CA . HIS A 1 105 ? -0.472 -5.297 17.216 1.00 92.62 105 HIS A CA 1
ATOM 800 C C . HIS A 1 105 ? -0.673 -4.655 15.834 1.00 92.62 105 HIS A C 1
ATOM 802 O O . HIS A 1 105 ? 0.313 -4.290 15.193 1.00 92.62 105 HIS A O 1
ATOM 808 N N . ALA A 1 106 ? -1.917 -4.458 15.385 1.00 95.06 106 ALA A N 1
ATOM 809 C CA . ALA A 1 106 ? -2.184 -3.677 14.187 1.00 95.06 106 ALA A CA 1
ATOM 810 C C . ALA A 1 106 ? -1.637 -2.245 14.345 1.00 95.06 106 ALA A C 1
ATOM 812 O O . ALA A 1 106 ? -1.903 -1.603 15.368 1.00 95.06 106 ALA A O 1
ATOM 813 N N . PRO A 1 107 ? -0.896 -1.719 13.354 1.00 93.31 107 PRO A N 1
ATOM 814 C CA . PRO A 1 107 ? -0.428 -0.342 13.391 1.00 93.31 107 PRO A CA 1
ATOM 815 C C . PRO A 1 107 ? -1.602 0.634 13.455 1.00 93.31 107 PRO A C 1
ATOM 817 O O . PRO A 1 107 ? -2.536 0.561 12.654 1.00 93.31 107 PRO A O 1
ATOM 820 N N . THR A 1 108 ? -1.540 1.566 14.400 1.00 91.00 108 THR A N 1
ATOM 821 C CA . THR A 1 108 ? -2.534 2.623 14.582 1.00 91.00 108 THR A CA 1
ATOM 822 C C . THR A 1 108 ? -1.852 3.980 14.616 1.00 91.00 108 THR A C 1
ATOM 824 O O . THR A 1 108 ? -0.658 4.103 14.898 1.00 91.00 108 THR A O 1
ATOM 827 N N . LEU A 1 109 ? -2.618 5.022 14.307 1.00 83.75 109 LEU A N 1
ATOM 828 C CA . LEU A 1 109 ? -2.135 6.387 14.413 1.00 83.75 109 LEU A CA 1
ATOM 829 C C . LEU A 1 109 ? -1.976 6.711 15.899 1.00 83.75 109 LEU A C 1
ATOM 831 O O . LEU A 1 109 ? -2.951 6.677 16.651 1.00 83.75 109 LEU A O 1
ATOM 835 N N . GLN A 1 110 ? -0.752 7.007 16.334 1.00 67.62 110 GLN A N 1
ATOM 836 C CA . GLN A 1 110 ? -0.530 7.499 17.689 1.00 67.62 110 GLN A CA 1
ATOM 837 C C . GLN A 1 110 ? -1.071 8.925 17.777 1.00 67.62 110 GLN A C 1
ATOM 839 O O . GLN A 1 110 ? -0.375 9.899 17.494 1.00 67.62 110 GLN A O 1
ATOM 844 N N . VAL A 1 111 ? -2.341 9.058 18.158 1.00 60.00 111 VAL A N 1
ATOM 845 C CA . VAL A 1 111 ? -2.898 10.353 18.531 1.00 60.00 111 VAL A CA 1
ATOM 846 C C . VAL A 1 111 ? -2.222 10.750 19.834 1.00 60.00 111 VAL A C 1
ATOM 848 O O . VAL A 1 111 ? -2.395 10.099 20.865 1.00 60.00 111 VAL A O 1
ATOM 851 N N . ARG A 1 112 ? -1.416 11.812 19.791 1.00 50.50 112 ARG A N 1
ATOM 852 C CA . ARG A 1 112 ? -0.915 12.442 21.009 1.00 50.50 112 ARG A CA 1
ATOM 853 C C . ARG A 1 112 ? -2.134 12.957 21.769 1.00 50.50 112 ARG A C 1
ATOM 855 O O . ARG A 1 112 ? -2.712 13.968 21.378 1.00 50.50 112 ARG A O 1
ATOM 862 N N . GLU A 1 113 ? -2.533 12.253 22.827 1.00 53.41 113 GLU A N 1
ATOM 863 C CA . GLU A 1 113 ? -3.466 12.784 23.820 1.00 53.41 113 GLU A CA 1
ATOM 864 C C . GLU A 1 113 ? -2.979 14.197 24.189 1.00 53.41 113 GLU A C 1
ATOM 866 O O . GLU A 1 113 ? -1.799 14.351 24.543 1.00 53.41 113 GLU A O 1
ATOM 871 N N . PRO A 1 114 ? -3.810 15.250 24.068 1.00 54.38 114 PRO A N 1
ATOM 872 C CA . PRO A 1 114 ? -3.434 16.558 24.570 1.00 54.38 114 PRO A CA 1
ATOM 873 C C . PRO A 1 114 ? -3.198 16.388 26.065 1.00 54.38 114 PRO A C 1
ATOM 875 O O . PRO A 1 114 ? -4.130 16.158 26.835 1.00 54.38 114 PRO A O 1
ATOM 878 N N . SER A 1 115 ? -1.931 16.428 26.469 1.00 60.00 115 SER A N 1
ATOM 879 C CA . SER A 1 115 ? -1.542 16.208 27.850 1.00 60.00 115 SER A CA 1
ATOM 880 C C . SER A 1 115 ? -2.269 17.224 28.726 1.00 60.00 115 SER A C 1
ATOM 882 O O . SER A 1 115 ? -1.879 18.387 28.778 1.00 60.00 115 SER A O 1
ATOM 884 N N . ARG A 1 116 ? -3.292 16.782 29.465 1.00 53.84 116 ARG A N 1
ATOM 885 C CA . ARG A 1 116 ? -3.869 17.523 30.599 1.00 53.84 116 ARG A CA 1
ATOM 886 C C . ARG A 1 116 ? -2.962 17.442 31.831 1.00 53.84 116 ARG A C 1
ATOM 888 O O . ARG A 1 116 ? -3.445 17.474 32.960 1.00 53.84 116 ARG A O 1
ATOM 895 N N . MET A 1 117 ? -1.649 17.307 31.634 1.00 51.06 117 MET A N 1
ATOM 896 C CA . MET A 1 117 ? -0.713 17.500 32.728 1.00 51.06 117 MET A CA 1
ATOM 897 C C . MET A 1 117 ? -0.689 18.991 33.025 1.00 51.06 117 MET A C 1
ATOM 899 O O . MET A 1 117 ? -0.061 19.776 32.319 1.00 51.06 117 MET A O 1
ATOM 903 N N . TRP A 1 118 ? -1.426 19.367 34.065 1.00 54.44 118 TRP A N 1
ATOM 904 C CA . TRP A 1 118 ? -1.207 20.621 34.757 1.00 54.44 118 TRP A CA 1
ATOM 905 C C . TRP A 1 118 ? 0.254 20.648 35.199 1.00 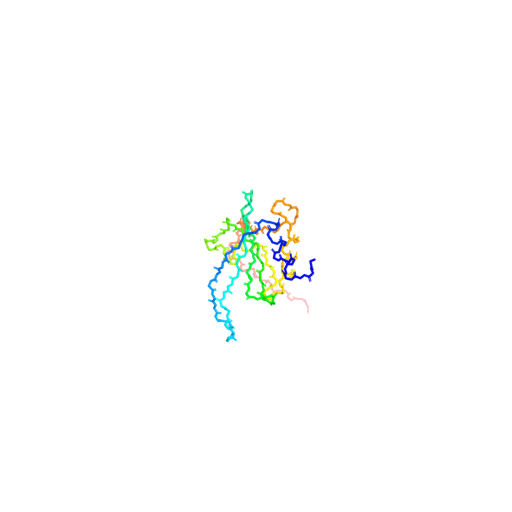54.44 118 TRP A C 1
ATOM 907 O O . TRP A 1 118 ? 0.663 19.879 36.068 1.00 54.44 118 TRP A O 1
ATOM 917 N N . LEU A 1 119 ? 1.050 21.509 34.569 1.00 53.25 119 LEU A N 1
ATOM 918 C CA . LEU A 1 119 ? 2.318 21.914 35.153 1.00 53.25 119 LEU A CA 1
ATOM 919 C C . LEU A 1 119 ? 1.960 22.648 36.453 1.00 53.25 119 LEU A C 1
ATOM 921 O O . LEU A 1 119 ? 1.145 23.574 36.391 1.00 53.25 119 LEU A O 1
ATOM 925 N N . PRO A 1 120 ? 2.490 22.245 37.622 1.00 42.53 120 PRO A N 1
ATOM 926 C CA . PRO A 1 120 ? 2.319 23.048 38.820 1.00 42.53 120 PRO A CA 1
ATOM 927 C C . PRO A 1 120 ? 2.861 24.441 38.509 1.00 42.53 120 PRO A C 1
ATOM 929 O O . PRO A 1 120 ? 3.950 24.566 37.939 1.00 42.53 120 PRO A O 1
ATOM 932 N N . GLU A 1 121 ? 2.077 25.473 38.829 1.00 53.00 121 GLU A N 1
ATOM 933 C CA . GLU A 1 121 ? 2.548 26.849 38.749 1.00 53.00 121 GLU A CA 1
ATOM 934 C C . GLU A 1 121 ? 3.898 26.895 39.453 1.00 53.00 121 GLU A C 1
ATOM 936 O O . GLU A 1 121 ? 4.009 26.557 40.635 1.00 53.00 121 GLU A O 1
ATOM 941 N N . GLN A 1 122 ? 4.945 27.251 38.707 1.00 51.97 122 GLN A N 1
ATOM 942 C CA . GLN A 1 122 ? 6.188 27.658 39.327 1.00 51.97 122 GLN A CA 1
ATOM 943 C C . GLN A 1 122 ? 5.810 28.788 40.271 1.00 51.97 122 GLN A C 1
ATOM 945 O O . GLN A 1 122 ? 5.460 29.885 39.833 1.00 51.97 122 GLN A O 1
ATOM 950 N N . SER A 1 123 ? 5.805 28.457 41.562 1.00 45.53 123 SER A N 1
ATOM 951 C CA . SER A 1 123 ? 5.732 29.392 42.665 1.00 45.53 123 SER A CA 1
ATOM 952 C C . SER A 1 123 ? 6.569 30.603 42.282 1.00 45.53 123 SER A C 1
ATOM 954 O O . SER A 1 123 ? 7.793 30.521 42.161 1.00 45.53 123 SER A O 1
ATOM 956 N N . LYS A 1 124 ? 5.893 31.727 42.043 1.00 48.97 124 LYS A N 1
ATOM 957 C CA . LYS A 1 124 ? 6.527 33.034 42.092 1.00 48.97 124 LYS A CA 1
ATOM 958 C C . LYS A 1 124 ? 6.955 33.238 43.543 1.00 48.97 124 LYS A C 1
ATOM 960 O O . LYS A 1 124 ? 6.267 33.916 44.300 1.00 48.97 124 LYS A O 1
ATOM 965 N N . SER A 1 125 ? 8.082 32.655 43.946 1.00 44.38 125 SER A N 1
ATOM 966 C CA . SER A 1 125 ? 8.806 33.125 45.119 1.00 44.38 125 SER A CA 1
ATOM 967 C C . SER A 1 125 ? 9.454 34.448 44.724 1.00 44.38 125 SER A C 1
ATOM 969 O O . SER A 1 125 ? 10.607 34.514 44.296 1.00 44.38 125 SER A O 1
ATOM 971 N N . ASN A 1 126 ? 8.650 35.506 44.794 1.00 43.03 126 ASN A N 1
ATOM 972 C CA . ASN A 1 126 ? 9.150 36.862 44.884 1.00 43.03 126 ASN A CA 1
ATOM 973 C C . ASN A 1 126 ? 10.058 36.933 46.114 1.00 43.03 126 ASN A C 1
ATOM 975 O O . ASN A 1 126 ? 9.582 36.755 47.227 1.00 43.03 126 ASN A O 1
ATOM 979 N N . GLY A 1 127 ? 11.342 37.182 45.869 1.00 49.59 127 GLY A N 1
ATOM 980 C CA . GLY A 1 127 ? 12.276 37.835 46.779 1.00 49.59 127 GLY A CA 1
ATOM 981 C C . GLY A 1 127 ? 12.288 37.368 48.231 1.00 49.59 127 GLY A C 1
ATOM 982 O O . GLY A 1 127 ? 11.628 37.962 49.072 1.00 49.59 127 GLY A O 1
ATOM 983 N N . GLU A 1 128 ? 13.209 36.466 48.552 1.00 39.91 128 GLU A N 1
ATOM 984 C CA . GLU A 1 128 ? 13.922 36.578 49.821 1.00 39.91 128 GLU A CA 1
ATOM 985 C C . GLU A 1 128 ? 15.384 36.182 49.604 1.00 39.91 128 GLU A C 1
ATOM 987 O O . GLU A 1 128 ? 15.729 35.024 49.374 1.00 39.91 128 GLU A O 1
ATOM 992 N N . ILE A 1 129 ? 16.252 37.196 49.594 1.00 44.22 129 ILE A N 1
ATOM 993 C CA . ILE A 1 129 ? 17.699 37.022 49.680 1.00 44.22 129 ILE A CA 1
ATOM 994 C C . ILE A 1 129 ? 17.958 36.497 51.091 1.00 44.22 129 ILE A C 1
ATOM 996 O O . ILE A 1 129 ? 17.987 37.267 52.049 1.00 44.22 129 ILE A O 1
ATOM 1000 N N . ILE A 1 130 ? 18.119 35.183 51.230 1.00 47.28 130 ILE A N 1
ATOM 1001 C CA . ILE A 1 130 ? 18.603 34.601 52.479 1.00 47.28 130 ILE A CA 1
ATOM 1002 C C . ILE A 1 130 ? 20.099 34.907 52.557 1.00 47.28 130 ILE A C 1
ATOM 1004 O O . ILE A 1 130 ? 20.929 34.308 51.873 1.00 47.28 130 ILE A O 1
ATOM 1008 N N . SER A 1 131 ? 20.411 35.916 53.365 1.00 38.91 131 SER A N 1
ATOM 1009 C CA . SER A 1 131 ? 21.758 36.289 53.777 1.00 38.91 131 SER A CA 1
ATOM 1010 C C . SER A 1 131 ? 22.336 35.183 54.666 1.00 38.91 131 SER A C 1
ATOM 1012 O O . SER A 1 131 ? 21.733 34.830 55.680 1.00 38.91 131 SER A O 1
ATOM 1014 N N . TYR A 1 132 ? 23.492 34.627 54.302 1.00 40.91 132 TYR A N 1
ATOM 1015 C CA . TYR A 1 132 ? 24.225 33.693 55.160 1.00 40.91 132 TYR A CA 1
ATOM 1016 C C . TYR A 1 132 ? 25.075 34.489 56.163 1.00 40.91 132 TYR A C 1
ATOM 1018 O O . TYR A 1 132 ? 25.916 35.283 55.730 1.00 40.91 132 TYR A O 1
ATOM 1026 N N . PRO A 1 133 ? 24.921 34.302 57.486 1.00 44.56 133 PRO A N 1
ATOM 1027 C CA . PRO A 1 133 ? 25.875 34.854 58.435 1.00 44.56 133 PRO A CA 1
ATOM 1028 C C . PRO A 1 133 ? 27.192 34.068 58.381 1.00 44.56 133 PRO A C 1
ATOM 1030 O O . PRO A 1 133 ? 27.225 32.852 58.559 1.00 44.56 133 PRO A O 1
ATOM 1033 N N . ASN A 1 134 ? 28.281 34.804 58.152 1.00 41.91 134 ASN A N 1
ATOM 1034 C CA . ASN A 1 134 ? 29.651 34.368 58.399 1.00 41.91 134 ASN A CA 1
ATOM 1035 C C . ASN A 1 134 ? 29.813 34.003 59.881 1.00 41.91 134 ASN A C 1
ATOM 1037 O O . ASN A 1 134 ? 29.691 34.873 60.745 1.00 41.91 134 ASN A O 1
ATOM 1041 N N . THR A 1 135 ? 30.203 32.765 60.165 1.00 42.69 135 THR A N 1
ATOM 1042 C CA . THR A 1 135 ? 30.863 32.412 61.425 1.00 42.69 135 THR A CA 1
ATOM 1043 C C . THR A 1 135 ? 32.118 31.607 61.130 1.00 42.69 135 THR A C 1
ATOM 1045 O O . THR A 1 135 ? 32.081 30.442 60.746 1.00 42.69 135 THR A O 1
ATOM 1048 N N . ILE A 1 136 ? 33.240 32.299 61.310 1.00 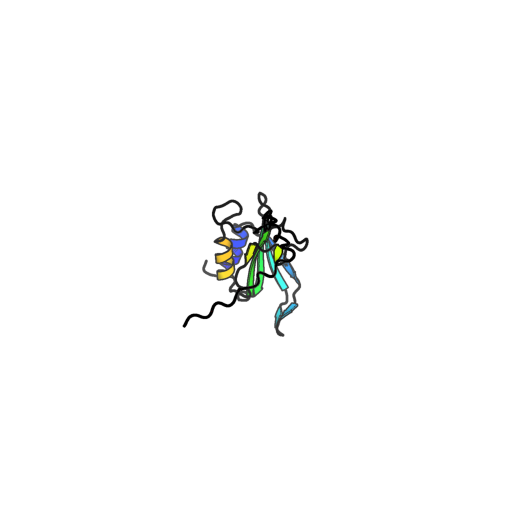41.84 136 ILE A N 1
ATOM 1049 C CA . ILE A 1 136 ? 34.586 31.755 61.443 1.00 41.84 136 ILE A CA 1
ATOM 1050 C C . ILE A 1 136 ? 34.670 31.066 62.811 1.00 41.84 136 ILE A C 1
ATOM 1052 O O . ILE A 1 136 ? 34.308 31.677 63.811 1.00 41.84 136 ILE A O 1
ATOM 1056 N N . ASN A 1 137 ? 35.152 29.826 62.823 1.00 38.84 137 ASN A N 1
ATOM 1057 C CA . ASN A 1 137 ? 35.882 29.140 63.898 1.00 38.84 137 ASN A CA 1
ATOM 1058 C C . ASN A 1 137 ? 36.652 28.023 63.156 1.00 38.84 137 ASN A C 1
ATOM 1060 O O . ASN A 1 137 ? 36.016 27.249 62.444 1.00 38.84 137 ASN A O 1
ATOM 1064 N N . SER A 1 138 ? 37.979 27.917 63.152 1.00 39.38 138 SER A N 1
ATOM 1065 C CA . SER A 1 138 ? 39.023 28.369 64.079 1.00 39.38 138 SER A CA 1
ATOM 1066 C C . SER A 1 138 ? 40.323 28.639 63.321 1.00 39.38 138 SER A C 1
ATOM 1068 O O . SER A 1 138 ? 40.482 28.054 62.224 1.00 39.38 138 SER A O 1
#

Secondary structure (DSSP, 8-state):
--SHHHHHHHHHHTT-EEEEEEEEEETTEEEEEEEEEEEE-TTSSEEEEEEEEETTEEEEEEEETTSSSSSTTSGGGEEEEPPTTB-HHHHHHHHHHSPPTTSTT-------------PPP---------PPPP----

Foldseek 3Di:
DPDLVVLVVVLVVVPWDKDKAAWDDDPNDTQRIWIKTWDDPVVAQKMWIWIGSDQQFIKIFIFRNPFPDPPRPPPQGTQDIDDGRHGSVVRSVVSVPQDDPPDPPHRDRPDPDPPPPDDPPPPPPPDDPPDDDDDDDD

Radius of gyration: 26.26 Å; chains: 1; bounding box: 54×55×82 Å

Sequence (138 aa):
MSSSNDALRALNDHGFQYVIGPGYTSNGKEIPFTLLYVRAWGEAPFIDLVHLRAEDDATALRVASNGPNPNLFARDNIVWSSRDGGDLVEVVTDLLAVPKPGEPHAPTLQVREPSRMWLPEQSKSNGEIISYPNTINS

Organism: NCBI:txid413306